Protein AF-A0A3D4A6M0-F1 (afdb_monomer_lite)

Foldseek 3Di:
DPPPPLDPDVVVLVCLLDPVVLVVQLVPCPDPLVVLLPDPDQQLVSQQVLCCVQQVDGDDPVLSLQLNQLLCQCVVHDRDPVNVVVNVVPHDSNDHSSVSSSVSSSCSCNDPSSSSVD

Sequence (118 aa):
ECERSDETTLNQVFILCADDGIVDRLADPNNLLKQLADSDMSNRAIVDEVFLGALSRFPMDSERGVAVAMLNHAQGKEVDSEYQSVTDQYLDDEVDRWVVLQDIVWALINSKEYVFRH

Radius of gyration: 15.94 Å; chains: 1; bounding box: 54×33×36 Å

Structure (mmCIF, N/CA/C/O backbone):
data_AF-A0A3D4A6M0-F1
#
_entry.id   AF-A0A3D4A6M0-F1
#
loop_
_atom_site.group_PDB
_atom_site.id
_atom_site.type_symbol
_atom_site.label_atom_id
_atom_site.label_alt_id
_atom_site.label_comp_id
_atom_site.label_asym_id
_atom_site.label_entity_id
_atom_site.label_seq_id
_atom_site.pdbx_PDB_ins_code
_atom_site.Cartn_x
_atom_site.Cartn_y
_atom_site.Cartn_z
_atom_site.occupancy
_atom_site.B_iso_or_equiv
_atom_site.auth_seq_id
_atom_site.auth_comp_id
_atom_site.auth_asym_id
_atom_site.auth_atom_id
_atom_site.pdbx_PDB_model_num
ATOM 1 N N . GLU A 1 1 ? 36.537 0.253 -22.151 1.00 38.34 1 GLU A N 1
ATOM 2 C CA . GLU A 1 1 ? 35.374 1.152 -22.186 1.00 38.34 1 GLU A CA 1
ATOM 3 C C . GLU A 1 1 ? 34.073 0.377 -22.254 1.00 38.34 1 GLU A C 1
ATOM 5 O O . GLU A 1 1 ? 33.712 -0.146 -23.297 1.00 38.34 1 GLU A O 1
ATOM 10 N N . CYS A 1 2 ? 33.445 0.215 -21.090 1.00 46.41 2 CYS A N 1
ATOM 11 C CA . CYS A 1 2 ? 32.108 -0.340 -20.924 1.00 46.41 2 CYS A CA 1
ATOM 12 C C . CYS A 1 2 ? 31.145 0.847 -20.997 1.00 46.41 2 CYS A C 1
ATOM 14 O O . CYS A 1 2 ? 30.902 1.518 -19.996 1.00 46.41 2 CYS A O 1
ATOM 16 N N . GLU A 1 3 ? 30.701 1.173 -22.204 1.00 48.41 3 GLU A N 1
ATOM 17 C CA . GLU A 1 3 ? 29.666 2.174 -22.421 1.00 48.41 3 GLU A CA 1
ATOM 18 C C . GLU A 1 3 ? 28.339 1.559 -21.970 1.00 48.41 3 GLU A C 1
ATOM 20 O O . GLU A 1 3 ? 27.738 0.740 -22.664 1.00 48.41 3 GLU A O 1
ATOM 25 N N . ARG A 1 4 ? 27.918 1.883 -20.744 1.00 57.22 4 ARG A N 1
ATOM 26 C CA . ARG A 1 4 ? 26.529 1.688 -20.335 1.00 57.22 4 ARG A CA 1
ATOM 27 C C . ARG A 1 4 ? 25.716 2.707 -21.119 1.00 57.22 4 ARG A C 1
ATOM 29 O O . ARG A 1 4 ? 25.788 3.897 -20.840 1.00 57.22 4 ARG A O 1
ATOM 36 N N . SER A 1 5 ? 25.002 2.244 -22.133 1.00 47.59 5 SER A N 1
ATOM 37 C CA . SER A 1 5 ? 24.001 3.055 -22.811 1.00 47.59 5 SER A CA 1
ATOM 38 C C . SER A 1 5 ? 22.872 3.356 -21.817 1.00 47.59 5 SER A C 1
ATOM 40 O O . SER A 1 5 ? 22.087 2.470 -21.491 1.00 47.59 5 SER A O 1
ATOM 42 N N . ASP A 1 6 ? 22.807 4.596 -21.329 1.00 51.59 6 ASP A N 1
ATOM 43 C CA . ASP A 1 6 ? 21.710 5.149 -20.515 1.00 51.59 6 ASP A CA 1
ATOM 44 C C . ASP A 1 6 ? 20.504 5.543 -21.397 1.00 51.59 6 ASP A C 1
ATOM 46 O O . ASP A 1 6 ? 19.911 6.609 -21.241 1.00 51.59 6 ASP A O 1
ATOM 50 N N . GLU A 1 7 ? 20.144 4.707 -22.372 1.00 49.22 7 GLU A N 1
ATOM 51 C CA . GLU A 1 7 ? 18.910 4.884 -23.142 1.00 49.22 7 GLU A CA 1
ATOM 52 C C . GLU A 1 7 ? 17.883 3.849 -22.690 1.00 49.22 7 GLU A C 1
ATOM 54 O O . GLU A 1 7 ? 17.792 2.744 -23.231 1.00 49.22 7 GLU A O 1
ATOM 59 N N . THR A 1 8 ? 17.062 4.230 -21.710 1.00 48.56 8 THR A N 1
ATOM 60 C CA . THR A 1 8 ? 15.758 3.600 -21.491 1.00 48.56 8 THR A CA 1
ATOM 61 C C . THR A 1 8 ? 14.942 3.856 -22.754 1.00 48.56 8 THR A C 1
ATOM 63 O O . THR A 1 8 ? 14.395 4.939 -22.971 1.00 48.56 8 THR A O 1
ATOM 66 N N . THR A 1 9 ? 14.945 2.899 -23.678 1.00 53.00 9 THR A N 1
ATOM 67 C CA . THR A 1 9 ? 14.281 3.072 -24.968 1.00 53.00 9 THR A CA 1
ATOM 68 C C . THR A 1 9 ? 12.782 3.162 -24.699 1.00 53.00 9 THR A C 1
ATOM 70 O O . THR A 1 9 ? 12.221 2.268 -24.073 1.00 53.00 9 THR A O 1
ATOM 73 N N . LEU A 1 10 ? 12.128 4.225 -25.179 1.00 54.12 10 LEU A N 1
ATOM 74 C CA . LEU A 1 10 ? 10.688 4.521 -25.043 1.00 54.12 10 LEU A CA 1
ATOM 75 C C . LEU A 1 10 ? 9.752 3.299 -2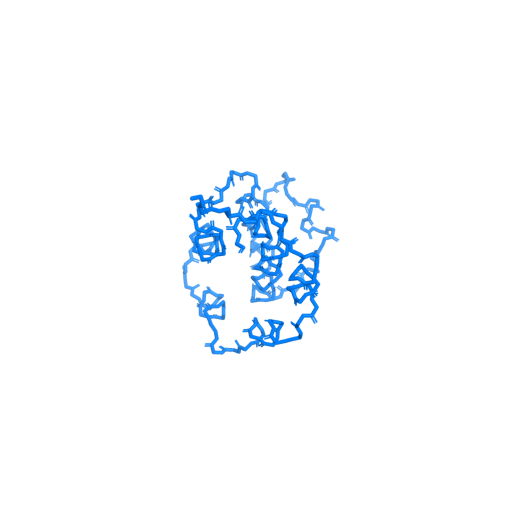5.183 1.00 54.12 10 LEU A C 1
ATOM 77 O O . LEU A 1 10 ? 8.685 3.271 -24.579 1.00 54.12 10 LEU A O 1
ATOM 81 N N . ASN A 1 11 ? 10.160 2.267 -25.924 1.00 47.16 11 ASN A N 1
ATOM 82 C CA . ASN A 1 11 ? 9.444 0.995 -26.037 1.00 47.16 11 ASN A CA 1
ATOM 83 C C . ASN A 1 11 ? 9.278 0.228 -24.711 1.00 47.16 11 ASN A C 1
ATOM 85 O O . ASN A 1 11 ? 8.257 -0.428 -24.535 1.00 47.16 11 ASN A O 1
ATOM 89 N N . GLN A 1 12 ? 10.226 0.302 -23.772 1.00 51.44 12 GLN A N 1
ATOM 90 C CA . GLN A 1 12 ? 10.094 -0.354 -22.462 1.00 51.44 12 GLN A CA 1
ATOM 91 C C . GLN A 1 12 ? 9.056 0.345 -21.574 1.00 51.44 12 GLN A C 1
ATOM 93 O O . GLN A 1 12 ? 8.309 -0.322 -20.864 1.00 51.44 12 GLN A O 1
ATOM 98 N N . VAL A 1 13 ? 8.931 1.670 -21.701 1.00 51.44 13 VAL A N 1
ATOM 99 C CA . VAL A 1 13 ? 7.895 2.465 -21.021 1.00 51.44 13 VAL A CA 1
ATOM 100 C C . VAL A 1 13 ? 6.500 2.097 -21.539 1.00 51.44 13 VAL A C 1
ATOM 102 O O . VAL A 1 13 ? 5.563 1.966 -20.759 1.00 51.44 13 VAL A O 1
ATOM 105 N N . PHE A 1 14 ? 6.364 1.857 -22.848 1.00 49.31 14 PHE A N 1
ATOM 106 C CA . PHE A 1 14 ? 5.083 1.468 -23.447 1.00 49.31 14 PHE A CA 1
ATOM 107 C C . PHE A 1 14 ? 4.623 0.053 -23.077 1.00 49.31 14 PHE A C 1
ATOM 109 O O . PHE A 1 14 ? 3.421 -0.154 -22.957 1.00 49.31 14 PHE A O 1
ATOM 116 N N . ILE A 1 15 ? 5.534 -0.904 -22.863 1.00 52.91 15 ILE A N 1
ATOM 117 C CA . ILE A 1 15 ? 5.160 -2.250 -22.389 1.00 52.91 15 ILE A CA 1
ATOM 118 C C . ILE A 1 15 ? 4.675 -2.181 -20.936 1.00 52.91 15 ILE A C 1
ATOM 120 O O . ILE A 1 15 ? 3.676 -2.801 -20.595 1.00 52.91 15 ILE A O 1
ATOM 124 N N . LEU A 1 16 ? 5.323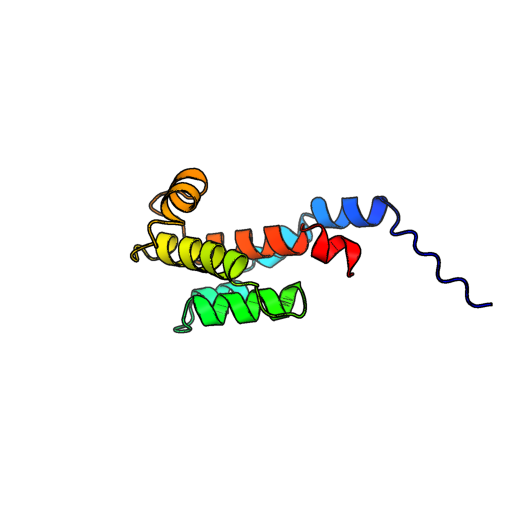 -1.379 -20.088 1.00 51.66 16 LEU A N 1
ATOM 125 C CA . LEU A 1 16 ? 4.953 -1.281 -18.676 1.00 51.66 16 LEU A CA 1
ATOM 126 C C . LEU A 1 16 ? 3.587 -0.605 -18.451 1.00 51.66 16 LEU A C 1
ATOM 128 O O . LEU A 1 16 ? 2.853 -0.994 -17.548 1.00 51.66 16 LEU A O 1
ATOM 132 N N . CYS A 1 17 ? 3.233 0.376 -19.289 1.00 51.75 17 CYS A N 1
ATOM 133 C CA . CYS A 1 17 ? 1.962 1.097 -19.186 1.00 51.75 17 CYS A CA 1
ATOM 134 C C . CYS A 1 17 ? 0.773 0.403 -19.874 1.00 51.75 17 CYS A C 1
ATOM 136 O O . CYS A 1 17 ? -0.352 0.877 -19.719 1.00 51.75 17 CYS A O 1
ATOM 138 N N . ALA A 1 18 ? 0.996 -0.662 -20.654 1.00 52.75 18 ALA A N 1
ATOM 139 C CA . ALA A 1 18 ? -0.042 -1.254 -21.507 1.00 52.75 18 ALA A CA 1
ATOM 140 C C . ALA A 1 18 ? -0.085 -2.794 -21.528 1.00 52.75 18 ALA A C 1
ATOM 142 O O . ALA A 1 18 ? -0.870 -3.350 -22.292 1.00 52.75 18 ALA A O 1
ATOM 143 N N . ASP A 1 19 ? 0.743 -3.496 -20.747 1.00 61.34 19 ASP A N 1
ATOM 144 C CA . ASP A 1 19 ? 0.684 -4.961 -20.688 1.00 61.34 19 ASP A CA 1
ATOM 145 C C . ASP A 1 19 ? -0.471 -5.425 -19.788 1.00 61.34 19 ASP A C 1
ATOM 147 O O . ASP A 1 19 ? -0.402 -5.337 -18.558 1.00 61.34 19 ASP A O 1
ATOM 151 N N . ASP A 1 20 ? -1.523 -5.961 -20.413 1.00 62.41 20 ASP A N 1
ATOM 152 C CA . ASP A 1 20 ? -2.702 -6.534 -19.745 1.00 62.41 20 ASP A CA 1
ATOM 153 C C . ASP A 1 20 ? -2.310 -7.590 -18.689 1.00 62.41 20 ASP A C 1
ATOM 155 O O . ASP A 1 20 ? -2.967 -7.738 -17.657 1.00 62.41 20 ASP A O 1
ATOM 159 N N . GLY A 1 21 ? -1.167 -8.261 -18.881 1.00 76.06 21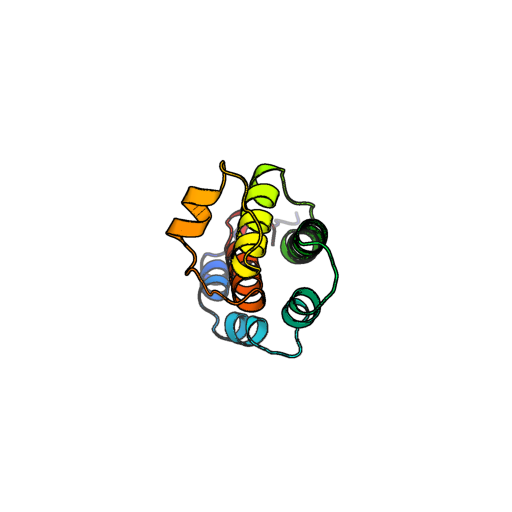 GLY A N 1
ATOM 160 C CA . GLY A 1 21 ? -0.649 -9.271 -17.963 1.00 76.06 21 GLY A CA 1
ATOM 161 C C . GLY A 1 21 ? -0.309 -8.752 -16.561 1.00 76.06 21 GLY A C 1
ATOM 162 O O . GLY A 1 21 ? -0.339 -9.530 -15.605 1.00 76.06 21 GLY A O 1
ATOM 163 N N . ILE A 1 22 ? 0.004 -7.462 -16.395 1.00 79.56 22 ILE A N 1
ATOM 164 C CA . ILE A 1 22 ? 0.231 -6.872 -15.066 1.00 79.56 22 ILE A CA 1
ATOM 165 C C . ILE A 1 22 ? -1.100 -6.680 -14.342 1.00 79.56 22 ILE A C 1
ATOM 167 O O . ILE A 1 22 ? -1.207 -7.035 -13.169 1.00 79.56 22 ILE A O 1
ATOM 171 N N . VAL A 1 23 ? -2.114 -6.163 -15.037 1.00 80.56 23 VAL A N 1
ATOM 172 C CA . VAL A 1 23 ? -3.453 -5.958 -14.470 1.00 80.56 23 VAL A CA 1
ATOM 173 C C . VAL A 1 23 ? -4.047 -7.297 -14.035 1.00 80.56 23 VAL A C 1
ATOM 175 O O . VAL A 1 23 ? -4.488 -7.423 -12.895 1.00 80.56 23 VAL A O 1
ATOM 178 N N . ASP A 1 24 ? -3.936 -8.329 -14.875 1.00 84.81 24 ASP A N 1
ATOM 179 C CA . ASP A 1 24 ? -4.395 -9.682 -14.545 1.00 84.81 24 ASP A CA 1
ATOM 180 C C . ASP A 1 24 ? -3.706 -10.244 -13.291 1.00 84.81 24 ASP A C 1
ATOM 182 O O . ASP A 1 24 ? -4.343 -10.865 -12.441 1.00 84.81 24 ASP A O 1
ATOM 186 N N . ARG A 1 25 ? -2.401 -9.993 -13.123 1.00 85.06 25 ARG A N 1
ATOM 187 C CA . ARG A 1 25 ? -1.648 -10.424 -11.932 1.00 85.06 25 ARG A CA 1
ATOM 188 C C . ARG A 1 25 ? -2.048 -9.666 -10.672 1.00 85.06 25 ARG A C 1
ATOM 190 O O . ARG A 1 25 ? -2.021 -10.251 -9.589 1.00 85.06 25 ARG A O 1
ATOM 197 N N . LEU A 1 26 ? -2.390 -8.383 -10.786 1.00 86.19 26 LEU A N 1
ATOM 198 C CA . LEU A 1 26 ? -2.886 -7.575 -9.667 1.00 86.19 26 LEU A CA 1
ATOM 199 C C . LEU A 1 26 ? -4.306 -7.998 -9.255 1.00 86.19 26 LEU A C 1
ATOM 201 O O . LEU A 1 26 ? -4.617 -7.992 -8.062 1.00 86.19 26 LEU A O 1
ATOM 205 N N . ALA A 1 27 ? -5.112 -8.453 -10.214 1.00 86.88 27 ALA A N 1
ATOM 206 C CA . ALA A 1 27 ? -6.455 -8.978 -9.988 1.00 86.88 27 ALA A CA 1
ATOM 207 C C . ALA A 1 27 ? -6.494 -10.476 -9.610 1.00 86.88 27 ALA A C 1
ATOM 209 O O . ALA A 1 27 ? -7.557 -10.984 -9.253 1.00 86.88 27 ALA A O 1
ATOM 210 N N . ASP A 1 28 ? -5.372 -11.206 -9.653 1.00 90.38 28 ASP A N 1
ATOM 211 C CA . ASP A 1 28 ? -5.334 -12.615 -9.238 1.00 90.38 28 ASP A CA 1
ATOM 212 C C . ASP A 1 28 ? -5.590 -12.740 -7.719 1.00 90.38 28 ASP A C 1
ATOM 214 O O . ASP A 1 28 ? -4.823 -12.200 -6.916 1.00 90.38 28 ASP A O 1
ATOM 218 N N . PRO A 1 29 ? -6.626 -13.477 -7.275 1.00 87.19 29 PRO A N 1
ATOM 219 C CA . PRO A 1 29 ? -6.930 -13.632 -5.853 1.00 87.19 29 PRO A CA 1
ATOM 220 C C . PRO A 1 29 ? -5.849 -14.396 -5.065 1.00 87.19 29 PRO A C 1
ATOM 222 O O . PRO A 1 29 ? -5.860 -14.369 -3.837 1.00 87.19 29 PRO A O 1
ATOM 225 N N . ASN A 1 30 ? -4.910 -15.075 -5.730 1.00 90.56 30 ASN A N 1
ATOM 226 C CA . ASN A 1 30 ? -3.794 -15.783 -5.097 1.00 90.56 30 ASN A CA 1
ATOM 227 C C . ASN A 1 30 ? -2.514 -14.937 -5.006 1.00 90.56 30 ASN A C 1
ATOM 229 O O . ASN A 1 30 ? -1.423 -15.486 -4.829 1.00 90.56 30 ASN A O 1
ATOM 233 N N . ASN A 1 31 ? -2.615 -13.614 -5.131 1.00 89.75 31 ASN A N 1
ATOM 234 C CA . ASN A 1 31 ? -1.463 -12.724 -5.061 1.00 89.75 31 ASN A CA 1
ATOM 235 C C . ASN A 1 31 ? -1.198 -12.168 -3.649 1.00 89.75 31 ASN A C 1
ATOM 237 O O . ASN A 1 31 ? -1.994 -12.299 -2.716 1.00 89.75 31 ASN A O 1
ATOM 241 N N . LEU A 1 32 ? -0.039 -11.519 -3.501 1.00 88.19 32 LEU A N 1
ATOM 242 C CA . LEU A 1 32 ? 0.369 -10.871 -2.254 1.00 88.19 32 LEU A CA 1
ATOM 243 C C . LEU A 1 32 ? -0.609 -9.763 -1.835 1.00 88.19 32 LEU A C 1
ATOM 245 O O . LEU A 1 32 ? -0.866 -9.598 -0.648 1.00 88.19 32 LEU A O 1
ATOM 249 N N . LEU A 1 33 ? -1.176 -9.016 -2.786 1.00 91.31 33 LEU A N 1
ATOM 250 C CA . LEU A 1 33 ? -2.069 -7.896 -2.475 1.00 91.31 33 LEU A CA 1
ATOM 251 C C . LEU A 1 33 ? -3.361 -8.365 -1.824 1.00 91.31 33 LEU A C 1
ATOM 253 O O . LEU A 1 33 ? -3.815 -7.736 -0.874 1.00 91.31 33 LEU A O 1
ATOM 257 N N . LYS A 1 34 ? -3.917 -9.489 -2.281 1.00 92.94 34 LYS A N 1
ATOM 258 C CA . LYS A 1 34 ? -5.091 -10.098 -1.666 1.00 92.94 34 LYS A CA 1
ATOM 259 C C . LYS A 1 34 ? -4.776 -10.589 -0.254 1.00 92.94 34 LYS A C 1
ATOM 261 O O . LYS A 1 34 ? -5.532 -10.307 0.670 1.00 92.94 34 LYS A O 1
ATOM 266 N N . GLN A 1 35 ? -3.615 -11.215 -0.058 1.00 92.19 35 GLN A N 1
ATOM 267 C CA . GLN A 1 35 ? -3.153 -11.619 1.276 1.00 92.19 35 GLN A CA 1
ATOM 268 C C . GLN A 1 35 ? -2.988 -10.420 2.221 1.00 92.19 35 GLN A C 1
ATOM 270 O O . GLN A 1 35 ? -3.406 -10.488 3.372 1.00 92.19 35 GLN A O 1
ATOM 275 N N . LEU A 1 36 ? -2.420 -9.308 1.742 1.00 92.31 36 LEU A N 1
ATOM 276 C CA . LEU A 1 36 ? -2.277 -8.076 2.522 1.00 92.31 36 LEU A CA 1
ATOM 277 C C . LEU A 1 36 ? -3.636 -7.420 2.810 1.00 92.31 36 LEU A C 1
ATOM 279 O O . LEU A 1 36 ? -3.859 -6.970 3.936 1.00 92.31 36 LEU A O 1
ATOM 283 N N . ALA A 1 37 ? -4.549 -7.406 1.834 1.00 92.12 37 ALA A N 1
ATOM 284 C CA . ALA A 1 37 ? -5.903 -6.871 1.980 1.00 92.12 37 ALA A CA 1
ATOM 285 C C . ALA A 1 37 ? -6.703 -7.614 3.058 1.00 92.12 37 ALA A C 1
ATOM 287 O O . ALA A 1 37 ? -7.407 -6.977 3.844 1.00 92.12 37 ALA A O 1
ATOM 288 N N . ASP A 1 38 ? -6.551 -8.938 3.117 1.00 93.38 38 ASP A N 1
ATOM 289 C CA . ASP A 1 38 ? -7.250 -9.811 4.064 1.00 93.38 38 ASP A CA 1
ATOM 290 C C . ASP A 1 38 ? -6.517 -9.938 5.414 1.00 93.38 38 ASP A C 1
ATOM 292 O O . ASP A 1 38 ? -7.042 -10.530 6.355 1.00 93.38 38 ASP A O 1
ATOM 296 N N . SER A 1 39 ? -5.306 -9.385 5.533 1.00 93.56 39 SER A N 1
ATOM 297 C CA . SER A 1 39 ? -4.520 -9.442 6.766 1.00 93.56 39 SER A CA 1
ATOM 298 C C . SER A 1 39 ? -4.989 -8.440 7.829 1.00 93.56 39 SER A C 1
ATOM 300 O O . SER A 1 39 ? -5.494 -7.350 7.531 1.00 93.56 39 SER A O 1
ATOM 302 N N . ASP A 1 40 ? -4.682 -8.766 9.088 1.00 92.31 40 ASP A N 1
ATOM 303 C CA . ASP A 1 40 ? -4.857 -7.885 10.253 1.00 92.31 40 ASP A CA 1
ATOM 304 C C . ASP A 1 40 ? -3.766 -6.802 10.368 1.00 92.31 40 ASP A C 1
ATOM 306 O O . ASP A 1 40 ? -3.687 -6.077 11.365 1.00 92.31 40 ASP A O 1
ATOM 310 N N . MET A 1 41 ? -2.885 -6.679 9.369 1.00 92.69 41 MET A N 1
ATOM 311 C CA . MET A 1 41 ? -1.839 -5.664 9.380 1.00 92.69 41 MET A CA 1
ATOM 312 C C . MET A 1 41 ? -2.445 -4.258 9.325 1.00 92.69 41 MET A C 1
ATOM 314 O O . MET A 1 41 ? -3.435 -3.984 8.637 1.00 92.69 41 MET A O 1
ATOM 318 N N . SER A 1 42 ? -1.810 -3.329 10.044 1.00 95.31 42 SER A N 1
ATOM 319 C CA . SER A 1 42 ? -2.194 -1.918 9.985 1.00 95.31 42 SER A CA 1
ATOM 320 C C . SER A 1 42 ? -2.008 -1.360 8.571 1.00 95.31 42 SER A C 1
ATOM 322 O O . SER A 1 42 ? -1.052 -1.722 7.884 1.00 95.31 42 SER A O 1
ATOM 324 N N . ASN A 1 43 ? -2.859 -0.411 8.165 1.00 95.19 43 ASN A N 1
ATOM 325 C CA . ASN A 1 43 ? -2.745 0.236 6.851 1.00 95.19 43 ASN A CA 1
ATOM 326 C C . ASN A 1 43 ? -1.363 0.873 6.642 1.00 95.19 43 ASN A C 1
ATOM 328 O O . ASN A 1 43 ? -0.807 0.768 5.558 1.00 95.19 43 ASN A O 1
ATOM 332 N N . ARG A 1 44 ? -0.752 1.442 7.692 1.00 95.25 44 ARG A N 1
ATOM 333 C CA . ARG A 1 44 ? 0.623 1.966 7.624 1.00 95.25 44 ARG A CA 1
ATOM 334 C C . ARG A 1 44 ? 1.645 0.888 7.262 1.00 95.25 44 ARG A C 1
ATOM 336 O O . ARG A 1 44 ? 2.459 1.126 6.379 1.00 95.25 44 ARG A O 1
ATOM 343 N N . ALA A 1 45 ? 1.579 -0.270 7.918 1.00 96.38 45 ALA A N 1
ATOM 344 C CA . ALA A 1 45 ? 2.496 -1.379 7.660 1.00 96.38 45 ALA A CA 1
ATOM 345 C C . ALA A 1 45 ? 2.293 -1.970 6.259 1.00 96.38 45 ALA A C 1
ATOM 347 O O . ALA A 1 45 ? 3.263 -2.258 5.573 1.00 96.38 45 ALA A O 1
ATOM 348 N N . ILE A 1 46 ? 1.044 -2.098 5.805 1.00 96.25 46 ILE A N 1
ATOM 349 C CA . ILE A 1 46 ? 0.753 -2.573 4.444 1.00 96.25 46 ILE A CA 1
ATOM 350 C C . ILE A 1 46 ? 1.327 -1.616 3.399 1.00 96.25 46 ILE A C 1
ATOM 352 O O . ILE A 1 46 ? 1.942 -2.065 2.437 1.00 96.25 46 ILE A O 1
ATOM 356 N N . VAL A 1 47 ? 1.167 -0.304 3.595 1.00 96.56 47 VAL A N 1
ATOM 357 C CA . VAL A 1 47 ? 1.753 0.698 2.697 1.00 96.56 47 VAL A CA 1
ATOM 358 C C . VAL A 1 47 ? 3.280 0.583 2.681 1.00 96.56 47 VAL A C 1
ATOM 360 O O . VAL A 1 47 ? 3.868 0.641 1.608 1.00 96.56 47 VAL A O 1
ATOM 363 N N . ASP A 1 48 ? 3.929 0.353 3.824 1.00 96.12 48 ASP A N 1
ATOM 364 C CA . ASP A 1 48 ? 5.379 0.120 3.856 1.00 96.12 48 ASP A CA 1
ATOM 365 C C . ASP A 1 48 ? 5.795 -1.094 3.020 1.00 96.12 48 ASP A C 1
ATOM 367 O O . ASP A 1 48 ? 6.692 -0.972 2.188 1.00 96.12 48 ASP A O 1
ATOM 371 N N . GLU A 1 49 ? 5.122 -2.235 3.184 1.00 95.25 49 GLU A N 1
ATOM 372 C CA . GLU A 1 49 ? 5.409 -3.451 2.411 1.00 95.25 49 GLU A CA 1
ATOM 373 C C . GLU A 1 49 ? 5.222 -3.235 0.905 1.00 95.25 49 GLU A C 1
ATOM 375 O O . GLU A 1 49 ? 6.058 -3.647 0.101 1.00 95.25 49 GLU A O 1
ATOM 380 N N . VAL A 1 50 ? 4.158 -2.533 0.508 1.00 94.25 50 VAL A N 1
ATOM 381 C CA . VAL A 1 50 ? 3.885 -2.212 -0.899 1.00 94.25 50 VAL A CA 1
ATOM 382 C C . VAL A 1 50 ? 4.985 -1.326 -1.493 1.00 94.25 50 VAL A C 1
ATOM 384 O O . VAL A 1 50 ? 5.481 -1.604 -2.586 1.00 94.25 50 VAL A O 1
ATOM 387 N N . PHE A 1 51 ? 5.415 -0.287 -0.774 1.00 95.25 51 PHE A N 1
ATOM 388 C CA . PHE A 1 51 ? 6.484 0.605 -1.231 1.00 95.25 51 PHE A CA 1
ATOM 389 C C . PHE A 1 51 ? 7.850 -0.084 -1.270 1.00 95.25 51 PHE A C 1
ATOM 391 O O . PHE A 1 51 ? 8.610 0.117 -2.219 1.00 95.25 51 PHE A O 1
ATOM 398 N N . LEU A 1 52 ? 8.153 -0.937 -0.290 1.00 93.94 52 LEU A N 1
ATOM 399 C CA . LEU A 1 52 ? 9.366 -1.750 -0.300 1.00 93.94 52 LEU A CA 1
ATOM 400 C C . LEU A 1 52 ? 9.360 -2.737 -1.472 1.00 93.94 52 LEU A C 1
ATOM 402 O O . LEU A 1 52 ? 10.379 -2.881 -2.142 1.00 93.94 52 LEU A O 1
ATOM 406 N N . GLY A 1 53 ? 8.218 -3.362 -1.764 1.00 90.81 53 GLY A N 1
ATOM 407 C CA . GLY A 1 53 ? 8.075 -4.292 -2.883 1.00 90.81 53 GLY A CA 1
ATOM 408 C C . GLY A 1 53 ? 8.178 -3.624 -4.257 1.00 90.81 53 GLY A C 1
ATOM 409 O O . GLY A 1 53 ? 8.779 -4.194 -5.163 1.00 90.81 53 GLY A O 1
ATOM 410 N N . ALA A 1 54 ? 7.623 -2.418 -4.417 1.00 89.94 54 ALA A N 1
ATOM 411 C CA . ALA A 1 54 ? 7.602 -1.716 -5.702 1.00 89.94 54 ALA A CA 1
ATOM 412 C C . ALA A 1 54 ? 8.843 -0.838 -5.933 1.00 89.94 54 ALA A C 1
ATOM 414 O O . ALA A 1 54 ? 9.445 -0.878 -6.999 1.00 89.94 54 ALA A O 1
ATOM 415 N N . LEU A 1 55 ? 9.236 -0.028 -4.949 1.00 90.88 55 LEU A N 1
ATOM 416 C CA . LEU A 1 55 ? 10.279 0.996 -5.095 1.00 90.88 55 LEU A CA 1
ATOM 417 C C . LEU A 1 55 ? 11.556 0.689 -4.302 1.00 90.88 55 LEU A C 1
ATOM 419 O O . LEU A 1 55 ? 12.502 1.475 -4.358 1.00 90.88 55 LEU A O 1
ATOM 423 N N . SER A 1 56 ? 11.608 -0.424 -3.558 1.00 92.88 56 SER A N 1
ATOM 424 C CA . SER A 1 56 ? 12.747 -0.785 -2.695 1.00 92.88 56 SER A CA 1
ATOM 425 C C . SER A 1 56 ? 13.133 0.310 -1.687 1.00 92.88 56 SER A C 1
ATOM 427 O O . SER A 1 56 ? 14.299 0.453 -1.312 1.00 92.88 56 SER A O 1
ATOM 429 N N . ARG A 1 57 ? 12.153 1.100 -1.231 1.00 93.94 57 ARG A N 1
ATOM 430 C CA . ARG A 1 57 ? 12.312 2.131 -0.196 1.00 93.94 57 ARG A CA 1
ATOM 431 C C . ARG A 1 57 ? 11.035 2.281 0.620 1.00 93.94 57 ARG A C 1
ATOM 433 O O . ARG A 1 57 ? 9.963 1.904 0.168 1.00 93.94 57 ARG A O 1
ATOM 440 N N . PHE A 1 58 ? 11.143 2.908 1.785 1.00 95.56 58 PHE A N 1
ATOM 441 C CA . PHE A 1 58 ? 9.968 3.346 2.534 1.00 95.56 58 PHE A CA 1
ATOM 442 C C . PHE A 1 58 ? 9.274 4.537 1.842 1.00 95.56 58 PHE A C 1
ATOM 444 O O . PHE A 1 58 ? 9.943 5.326 1.155 1.00 95.56 58 PHE A O 1
ATOM 451 N N . PRO A 1 59 ? 7.951 4.696 2.027 1.00 96.06 59 PRO A N 1
ATOM 452 C CA . PRO A 1 59 ? 7.219 5.865 1.559 1.00 96.06 59 PRO A CA 1
ATOM 453 C C . PRO A 1 59 ? 7.647 7.114 2.334 1.00 96.06 59 PRO A C 1
ATOM 455 O O . PRO A 1 59 ? 7.962 7.056 3.528 1.00 96.06 59 PRO A O 1
ATOM 458 N N . MET A 1 60 ? 7.606 8.256 1.656 1.00 95.50 60 MET A N 1
ATOM 459 C CA . MET A 1 60 ? 7.682 9.572 2.286 1.00 95.50 60 MET A CA 1
ATOM 460 C C . MET A 1 60 ? 6.385 9.870 3.052 1.00 95.50 60 MET A C 1
ATOM 462 O O . MET A 1 60 ? 5.355 9.241 2.812 1.00 95.50 60 MET A O 1
ATOM 466 N N . ASP A 1 61 ? 6.408 10.851 3.955 1.00 94.69 61 ASP A N 1
ATOM 467 C CA . ASP A 1 61 ? 5.251 11.156 4.812 1.00 94.69 61 ASP A CA 1
ATOM 468 C C . ASP A 1 61 ? 3.989 11.522 4.016 1.00 94.69 61 ASP A C 1
ATOM 470 O O . ASP A 1 61 ? 2.902 11.054 4.350 1.00 94.69 61 ASP A O 1
ATOM 474 N N . SER A 1 62 ? 4.133 12.284 2.927 1.00 92.94 62 SER A N 1
ATOM 475 C CA . SER A 1 62 ? 3.020 12.647 2.041 1.00 92.94 62 SER A CA 1
ATOM 476 C C . SER A 1 62 ? 2.462 11.444 1.277 1.00 92.94 62 SER A C 1
ATOM 478 O O . SER A 1 62 ? 1.250 11.260 1.211 1.00 92.94 62 SER A O 1
ATOM 480 N N . GLU A 1 63 ? 3.337 10.592 0.738 1.00 94.56 63 GLU A N 1
ATOM 481 C CA . GLU A 1 63 ? 2.952 9.359 0.037 1.00 94.56 63 GLU A CA 1
ATOM 482 C C . GLU A 1 63 ? 2.203 8.409 0.975 1.00 94.56 63 GLU A C 1
ATOM 484 O O . GLU A 1 63 ? 1.156 7.861 0.631 1.00 94.56 63 GLU A O 1
ATOM 489 N N . ARG A 1 64 ? 2.724 8.260 2.196 1.00 95.94 64 ARG A N 1
ATOM 490 C CA . ARG A 1 64 ? 2.111 7.452 3.243 1.00 95.94 64 ARG A CA 1
ATOM 491 C C . ARG A 1 64 ? 0.750 8.003 3.643 1.00 95.94 64 ARG A C 1
ATOM 493 O O . ARG A 1 64 ? -0.179 7.216 3.790 1.00 95.94 64 ARG A O 1
ATOM 500 N N . GLY A 1 65 ? 0.641 9.316 3.844 1.00 94.81 65 GLY A N 1
ATOM 501 C CA . GLY A 1 65 ? -0.602 9.977 4.235 1.00 94.81 65 GLY A CA 1
ATOM 502 C C . GLY A 1 65 ? -1.729 9.675 3.252 1.00 94.81 65 GLY A C 1
ATOM 503 O O . GLY A 1 65 ? -2.760 9.140 3.653 1.00 94.81 65 GLY A O 1
ATOM 504 N N . VAL A 1 66 ? -1.475 9.891 1.958 1.00 94.56 66 VAL A N 1
ATOM 505 C CA . VAL A 1 66 ? -2.447 9.610 0.890 1.00 94.56 66 VAL A CA 1
ATOM 506 C C . VAL A 1 66 ? -2.803 8.121 0.829 1.00 94.56 66 VAL A C 1
ATOM 508 O O . VAL A 1 66 ? -3.981 7.773 0.858 1.00 94.56 66 VAL A O 1
ATOM 511 N N . ALA A 1 67 ? -1.812 7.226 0.791 1.00 94.88 67 ALA A N 1
ATOM 512 C CA . ALA A 1 67 ? -2.068 5.790 0.652 1.00 94.88 67 ALA A CA 1
ATOM 513 C C . ALA A 1 67 ? -2.827 5.205 1.859 1.00 94.88 67 ALA A C 1
ATOM 515 O O . ALA A 1 67 ? -3.727 4.381 1.700 1.00 94.88 67 ALA A O 1
ATOM 516 N N . VAL A 1 68 ? -2.506 5.650 3.079 1.00 96.12 68 VAL A N 1
ATOM 517 C CA . VAL A 1 68 ? -3.224 5.232 4.293 1.00 96.12 68 VAL A CA 1
ATOM 518 C C . VAL A 1 68 ? -4.638 5.802 4.321 1.00 96.12 68 VAL A C 1
ATOM 520 O O . VAL A 1 68 ? -5.555 5.078 4.702 1.00 96.12 68 VAL A O 1
ATOM 523 N N . ALA A 1 69 ? -4.829 7.057 3.905 1.00 95.50 69 ALA A N 1
ATOM 524 C CA . ALA A 1 69 ? -6.147 7.678 3.801 1.00 95.50 69 ALA A CA 1
ATOM 525 C C . ALA A 1 69 ? -7.062 6.897 2.848 1.00 95.50 69 ALA A C 1
ATOM 527 O O . ALA A 1 69 ? -8.174 6.543 3.228 1.00 95.50 69 ALA A O 1
ATOM 528 N N . MET A 1 70 ? -6.562 6.532 1.664 1.00 94.56 70 MET A N 1
ATOM 529 C CA . MET A 1 70 ? -7.299 5.713 0.696 1.00 94.56 70 MET A CA 1
ATOM 530 C C . MET A 1 70 ? -7.711 4.350 1.277 1.00 94.56 70 MET A C 1
ATOM 532 O O . MET A 1 70 ? -8.856 3.927 1.127 1.00 94.56 70 MET A O 1
ATOM 536 N N . LEU A 1 71 ? -6.813 3.672 2.002 1.00 94.69 71 LEU A N 1
ATOM 537 C CA . LEU A 1 71 ? -7.134 2.393 2.651 1.00 94.69 71 LEU A CA 1
ATOM 538 C C . LEU A 1 71 ? -8.082 2.539 3.847 1.00 94.69 71 LEU A C 1
ATOM 540 O O . LEU A 1 71 ? -8.845 1.619 4.133 1.00 94.69 71 LEU A O 1
ATOM 544 N N . ASN A 1 72 ? -8.025 3.656 4.574 1.00 94.88 72 ASN A N 1
ATOM 545 C CA . ASN A 1 72 ? -8.971 3.948 5.648 1.00 94.88 72 ASN A CA 1
ATOM 546 C C . ASN A 1 72 ? -10.375 4.189 5.084 1.00 94.88 72 ASN A C 1
ATOM 548 O O . ASN A 1 72 ? -11.323 3.611 5.614 1.00 94.88 72 ASN A O 1
ATOM 552 N N . HIS A 1 73 ? -10.486 4.954 3.992 1.00 93.12 73 HIS A N 1
ATOM 553 C CA . HIS A 1 73 ? -11.744 5.212 3.281 1.00 93.12 73 HIS A CA 1
ATOM 554 C C . HIS A 1 73 ? -12.432 3.908 2.869 1.00 93.12 73 HIS A C 1
ATOM 556 O O . HIS A 1 73 ? -13.563 3.659 3.270 1.00 93.12 73 HIS A O 1
ATOM 562 N N . ALA A 1 74 ? -11.701 3.005 2.207 1.00 92.56 74 ALA A N 1
ATOM 563 C CA . ALA A 1 74 ? -12.202 1.684 1.805 1.00 92.56 74 ALA A CA 1
ATOM 564 C C . ALA A 1 74 ? -12.658 0.791 2.979 1.00 92.56 74 ALA A C 1
ATOM 566 O O . ALA A 1 74 ? -13.388 -0.180 2.804 1.00 92.56 74 ALA A O 1
ATOM 567 N N . GLN A 1 75 ? -12.199 1.081 4.199 1.00 91.00 75 GLN A N 1
ATOM 568 C CA . GLN A 1 75 ? -12.603 0.375 5.416 1.00 91.00 75 GLN A CA 1
ATOM 569 C C . GLN A 1 75 ? -13.699 1.110 6.203 1.00 91.00 75 GLN A C 1
ATOM 571 O O . GLN A 1 75 ? -14.036 0.673 7.305 1.00 91.00 75 GLN A O 1
ATOM 576 N N . GLY A 1 76 ? -14.208 2.238 5.696 1.00 89.31 76 GLY A N 1
ATOM 577 C CA . GLY A 1 76 ? -15.142 3.110 6.410 1.00 89.31 76 GLY A CA 1
ATOM 578 C C . GLY A 1 76 ? -14.555 3.709 7.693 1.00 89.31 76 GLY A C 1
ATOM 579 O O . GLY A 1 76 ? -15.290 4.016 8.633 1.00 89.31 76 GLY A O 1
ATOM 580 N N . LYS A 1 77 ? -13.224 3.812 7.782 1.00 90.75 77 LYS A N 1
ATOM 581 C CA . LYS A 1 77 ? -12.522 4.433 8.911 1.00 90.75 77 LYS A CA 1
ATOM 582 C C . LYS A 1 77 ? -12.387 5.930 8.680 1.00 90.75 77 LYS A C 1
ATOM 584 O O . LYS A 1 77 ? -12.372 6.395 7.547 1.00 90.75 77 LYS A O 1
ATOM 589 N N . GLU A 1 78 ? -12.223 6.667 9.773 1.00 89.56 78 GLU A N 1
ATOM 590 C CA . GLU A 1 78 ? -11.952 8.100 9.720 1.00 89.56 78 GLU A CA 1
ATOM 591 C C . GLU A 1 78 ? -10.689 8.385 8.890 1.00 89.56 78 GLU A C 1
ATOM 593 O O . GLU A 1 78 ? -9.640 7.748 9.062 1.00 89.56 78 GLU A O 1
ATOM 598 N N . VAL A 1 79 ? -10.823 9.329 7.964 1.00 91.69 79 VAL A N 1
ATOM 599 C CA . VAL A 1 79 ? -9.746 9.832 7.117 1.00 91.69 79 VAL A CA 1
ATOM 600 C C . VAL A 1 79 ? -9.337 11.204 7.642 1.00 91.69 79 VAL A C 1
ATOM 602 O O . VAL A 1 79 ? -10.176 12.020 8.019 1.00 91.69 79 VAL A O 1
ATOM 605 N N . ASP A 1 80 ? -8.031 11.463 7.685 1.00 90.81 80 ASP A N 1
ATOM 606 C CA . ASP A 1 80 ? -7.523 12.764 8.108 1.00 90.81 80 ASP A CA 1
ATOM 607 C C . ASP A 1 80 ? -8.039 13.861 7.163 1.00 90.81 80 ASP A C 1
ATOM 609 O O . ASP A 1 80 ? -7.949 13.740 5.940 1.00 90.81 80 ASP A O 1
ATOM 613 N N . SER A 1 81 ? -8.524 14.971 7.730 1.00 90.12 81 SER A N 1
ATOM 614 C CA . SER A 1 81 ? -9.120 16.086 6.967 1.00 90.12 81 SER A CA 1
ATOM 615 C C . SER A 1 81 ? -8.234 16.645 5.843 1.00 90.12 81 SER A C 1
ATOM 617 O O . SER A 1 81 ? -8.749 17.178 4.863 1.00 90.12 81 SER A O 1
ATOM 619 N N . GLU A 1 82 ? -6.912 16.496 5.967 1.00 92.56 82 GLU A N 1
ATOM 620 C CA . GLU A 1 82 ? -5.932 16.863 4.941 1.00 92.56 82 GLU A CA 1
ATOM 621 C C . GLU A 1 82 ? -6.120 16.058 3.643 1.00 92.56 82 GLU A C 1
ATOM 623 O O . GLU A 1 82 ? -5.988 16.612 2.552 1.00 92.56 82 GLU A O 1
ATOM 628 N N . TYR A 1 83 ? -6.481 14.776 3.749 1.00 91.38 83 TYR A N 1
ATOM 629 C CA . TYR A 1 83 ? -6.595 13.846 2.621 1.00 91.38 83 TYR A CA 1
ATOM 630 C C . TYR A 1 83 ? -8.042 13.539 2.215 1.00 91.38 83 TYR A C 1
ATOM 632 O O . TYR A 1 83 ? -8.244 12.947 1.157 1.00 91.38 83 TYR A O 1
ATOM 640 N N . GLN A 1 84 ? -9.039 13.991 2.986 1.00 88.75 84 GLN A N 1
ATOM 641 C CA . GLN A 1 84 ? -10.464 13.741 2.721 1.00 88.75 84 GLN A CA 1
ATOM 642 C C . GLN A 1 84 ? -10.888 14.170 1.306 1.00 88.75 84 GLN A C 1
ATOM 644 O O . GLN A 1 84 ? -11.541 13.431 0.583 1.00 88.75 84 GLN A O 1
ATOM 649 N N . SER A 1 85 ? -10.463 15.358 0.866 1.00 89.00 85 SER A N 1
ATOM 650 C CA . SER A 1 85 ? -10.812 15.839 -0.481 1.00 89.00 85 SER A CA 1
ATOM 651 C C . SER A 1 85 ? -10.239 14.971 -1.604 1.00 89.00 85 SER A C 1
ATOM 653 O O . SER A 1 85 ? -10.833 14.888 -2.674 1.00 89.00 85 SER A O 1
ATOM 655 N N . VAL A 1 86 ? -9.096 14.320 -1.366 1.00 87.69 86 VAL A N 1
ATOM 656 C CA . VAL A 1 86 ? -8.462 13.420 -2.332 1.00 87.69 86 VAL A CA 1
ATOM 657 C C . VAL A 1 86 ? -9.198 12.086 -2.351 1.00 87.69 86 VAL A C 1
ATOM 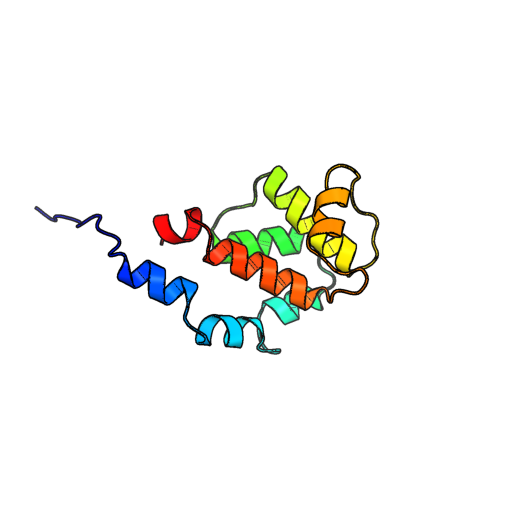659 O O . VAL A 1 86 ? -9.473 11.573 -3.431 1.00 87.69 86 VAL A O 1
ATOM 662 N N . THR A 1 87 ? -9.550 11.530 -1.190 1.00 88.25 87 THR A N 1
ATOM 663 C CA . THR A 1 87 ? -10.313 10.276 -1.140 1.00 88.25 87 THR A CA 1
ATOM 664 C C . THR A 1 87 ? -11.670 10.435 -1.812 1.00 88.25 87 THR A C 1
ATOM 666 O O . THR A 1 87 ? -11.974 9.658 -2.707 1.00 88.25 87 THR A O 1
ATOM 669 N N . ASP A 1 88 ? -12.409 11.503 -1.506 1.00 87.56 88 ASP A N 1
ATOM 670 C CA . ASP A 1 88 ? -13.749 11.737 -2.063 1.00 87.56 88 ASP A CA 1
ATOM 671 C C . ASP A 1 88 ? -13.723 12.029 -3.576 1.00 87.56 88 ASP A C 1
ATOM 673 O O . ASP A 1 88 ? -14.704 11.814 -4.284 1.00 87.56 88 ASP A O 1
ATOM 677 N N . GLN A 1 89 ? -12.607 12.560 -4.089 1.00 88.50 89 GLN A N 1
ATOM 678 C CA . GLN A 1 89 ? -12.455 12.854 -5.514 1.00 88.50 89 GLN A CA 1
ATOM 679 C C . GLN A 1 89 ? -12.185 11.595 -6.351 1.00 88.50 89 GLN A C 1
ATOM 681 O O . GLN A 1 89 ? -12.593 11.546 -7.513 1.00 88.50 89 GLN A O 1
ATOM 686 N N . TYR A 1 90 ? -11.435 10.632 -5.808 1.00 84.56 90 TYR A N 1
ATOM 687 C CA . TYR A 1 90 ? -10.892 9.506 -6.577 1.00 84.56 90 TYR A CA 1
ATOM 688 C C . TYR A 1 90 ? -11.461 8.140 -6.180 1.00 84.56 90 TYR A C 1
ATOM 690 O O . TYR A 1 90 ? -11.236 7.183 -6.915 1.00 84.56 90 TYR A O 1
ATOM 698 N N . LEU A 1 91 ? -12.172 8.033 -5.055 1.00 88.94 91 LEU A N 1
ATOM 699 C CA . LEU A 1 91 ? -12.751 6.787 -4.560 1.00 88.94 91 LEU A CA 1
ATOM 700 C C . LEU A 1 91 ? -14.260 6.922 -4.369 1.00 88.94 91 LEU A C 1
ATOM 702 O O . LEU A 1 91 ? -14.749 7.927 -3.859 1.00 88.94 91 LEU A O 1
ATOM 706 N N . ASP A 1 92 ? -14.978 5.858 -4.715 1.00 89.75 92 ASP A N 1
ATOM 707 C CA . ASP A 1 92 ? -16.383 5.707 -4.352 1.00 89.75 92 ASP A CA 1
ATOM 708 C C . ASP A 1 92 ? -16.525 5.400 -2.847 1.00 89.75 92 ASP A C 1
ATOM 710 O O . ASP A 1 92 ? -15.612 4.863 -2.213 1.00 89.75 92 ASP A O 1
ATOM 714 N N . ASP A 1 93 ? -17.692 5.704 -2.271 1.00 82.50 93 ASP A N 1
ATOM 715 C CA . ASP A 1 93 ? -17.980 5.496 -0.839 1.00 82.50 93 ASP A CA 1
ATOM 716 C C . ASP A 1 93 ? -17.845 4.024 -0.395 1.00 82.50 93 ASP A C 1
ATOM 718 O O . ASP A 1 93 ? -17.485 3.747 0.746 1.00 82.50 93 ASP A O 1
ATOM 722 N N . GLU A 1 94 ? -18.116 3.071 -1.294 1.00 87.06 94 GLU A N 1
ATOM 723 C CA . GLU A 1 94 ? -18.110 1.625 -1.016 1.00 87.06 94 GLU A CA 1
ATOM 724 C C . GLU A 1 94 ? -17.046 0.869 -1.835 1.00 87.06 94 GLU A C 1
ATOM 726 O O . GLU A 1 94 ? -17.296 -0.212 -2.372 1.00 87.06 94 GLU A O 1
ATOM 731 N N . VAL A 1 95 ? -15.841 1.432 -1.963 1.00 92.31 95 VAL A N 1
ATOM 732 C CA . VAL A 1 95 ? -14.727 0.768 -2.662 1.00 92.31 95 VAL A CA 1
ATOM 733 C C . VAL A 1 95 ? -14.085 -0.346 -1.817 1.00 92.31 95 VAL A C 1
ATOM 735 O O . VAL A 1 95 ? -13.843 -0.190 -0.620 1.00 92.31 95 VAL A O 1
ATOM 738 N N . ASP A 1 96 ? -13.758 -1.481 -2.443 1.00 92.50 96 ASP A N 1
ATOM 739 C CA . ASP A 1 96 ? -13.078 -2.604 -1.782 1.00 92.50 96 ASP A CA 1
ATOM 740 C C . ASP A 1 96 ? -11.600 -2.272 -1.490 1.00 92.50 96 ASP A C 1
ATOM 742 O O . ASP A 1 96 ? -10.859 -1.787 -2.350 1.00 92.50 96 ASP A O 1
ATOM 746 N N . ARG A 1 97 ? -11.132 -2.602 -0.280 1.00 93.00 97 ARG A N 1
ATOM 747 C CA . ARG A 1 97 ? -9.733 -2.434 0.153 1.00 93.00 97 ARG A CA 1
ATOM 748 C C . ARG A 1 97 ? -8.730 -3.098 -0.795 1.00 93.00 97 ARG A C 1
ATOM 750 O O . ARG A 1 97 ? -7.641 -2.565 -1.000 1.00 93.00 97 ARG A O 1
ATOM 757 N N . TRP A 1 98 ? -9.060 -4.264 -1.347 1.00 93.88 98 TRP A N 1
ATOM 758 C CA . TRP A 1 98 ? -8.206 -4.973 -2.296 1.00 93.88 98 TRP A CA 1
ATOM 759 C C . TRP A 1 98 ? -8.071 -4.211 -3.614 1.00 93.88 98 TRP A C 1
ATOM 761 O O . TRP A 1 98 ? -6.966 -4.148 -4.149 1.00 93.88 98 TRP A O 1
ATOM 771 N N . VAL A 1 99 ? -9.150 -3.590 -4.097 1.00 92.44 99 VAL A N 1
ATOM 772 C CA . VAL A 1 99 ? -9.126 -2.746 -5.303 1.00 92.44 99 VAL A CA 1
ATOM 773 C C . VAL A 1 99 ? -8.244 -1.523 -5.064 1.00 92.44 99 VAL A C 1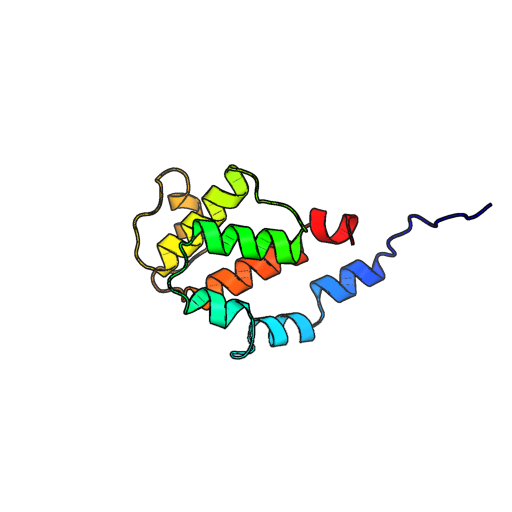
ATOM 775 O O . VAL A 1 99 ? -7.329 -1.273 -5.841 1.00 92.44 99 VAL A O 1
ATOM 778 N N . VAL A 1 100 ? -8.396 -0.852 -3.918 1.00 94.00 100 VAL A N 1
ATOM 779 C CA . VAL A 1 100 ? -7.530 0.284 -3.556 1.00 94.00 100 VAL A CA 1
ATOM 780 C C . VAL A 1 100 ? -6.048 -0.107 -3.499 1.00 94.00 100 VAL A C 1
ATOM 782 O O . VAL A 1 100 ? -5.189 0.651 -3.944 1.00 94.00 100 VAL A O 1
ATOM 785 N N . LEU A 1 101 ? -5.711 -1.296 -2.985 1.00 94.19 101 LEU A N 1
ATOM 786 C CA . LEU A 1 101 ? -4.322 -1.774 -2.999 1.00 94.19 101 LEU A CA 1
ATOM 787 C C . LEU A 1 101 ? -3.795 -2.022 -4.414 1.00 94.19 101 LEU A C 1
ATOM 789 O O . LEU A 1 101 ? -2.630 -1.722 -4.679 1.00 94.19 101 LEU A O 1
ATOM 793 N N . GLN A 1 102 ? -4.626 -2.559 -5.311 1.00 93.06 102 GLN A N 1
ATOM 794 C CA . GLN A 1 102 ? -4.256 -2.727 -6.717 1.00 93.06 102 GLN A CA 1
ATOM 795 C C . GLN A 1 102 ? -3.975 -1.374 -7.369 1.00 93.06 102 GLN A C 1
ATOM 797 O O . GLN A 1 102 ? -2.936 -1.231 -8.011 1.00 93.06 102 GLN A O 1
ATOM 802 N N . ASP A 1 103 ? -4.824 -0.374 -7.129 1.00 90.94 103 ASP A N 1
ATOM 803 C CA . ASP A 1 103 ? -4.663 0.974 -7.681 1.00 90.94 103 ASP A CA 1
ATOM 804 C C . ASP A 1 103 ? -3.392 1.658 -7.172 1.00 90.94 103 ASP A C 1
ATOM 806 O O . ASP A 1 103 ? -2.636 2.233 -7.958 1.00 90.94 103 ASP A O 1
ATOM 810 N N . ILE A 1 104 ? -3.100 1.550 -5.869 1.00 93.06 104 ILE A N 1
ATOM 811 C CA . ILE A 1 104 ? -1.859 2.082 -5.287 1.00 93.06 104 ILE A CA 1
ATOM 812 C C . ILE A 1 104 ? -0.646 1.440 -5.966 1.00 93.06 104 ILE A C 1
ATOM 814 O O . ILE A 1 104 ? 0.265 2.142 -6.401 1.00 93.06 104 ILE A O 1
ATOM 818 N N . VAL A 1 105 ? -0.621 0.111 -6.086 1.00 92.44 105 VAL A N 1
ATOM 819 C CA . VAL A 1 105 ? 0.506 -0.603 -6.706 1.00 92.44 105 VAL A CA 1
ATOM 820 C C . VAL A 1 105 ? 0.632 -0.243 -8.179 1.00 92.44 105 VAL A C 1
ATOM 822 O O . VAL A 1 105 ? 1.740 0.024 -8.639 1.00 92.44 105 VAL A O 1
ATOM 825 N N . TRP A 1 106 ? -0.486 -0.176 -8.902 1.00 90.06 106 TRP A N 1
ATOM 826 C CA . TRP A 1 106 ? -0.517 0.238 -10.298 1.00 90.06 106 TRP A CA 1
ATOM 827 C C . TRP A 1 106 ? 0.042 1.655 -10.473 1.00 90.06 106 TRP A C 1
ATOM 829 O O . TRP A 1 106 ? 0.874 1.885 -11.352 1.00 90.06 106 TRP A O 1
ATOM 839 N N . ALA A 1 107 ? -0.325 2.592 -9.597 1.00 89.88 107 ALA A N 1
ATOM 840 C CA . ALA A 1 107 ? 0.216 3.946 -9.606 1.00 89.88 107 ALA A CA 1
ATOM 841 C C . ALA A 1 107 ? 1.727 3.973 -9.313 1.00 89.88 107 ALA A C 1
ATOM 843 O O . ALA A 1 107 ? 2.458 4.745 -9.936 1.00 89.88 107 ALA A O 1
ATOM 844 N N . LEU A 1 108 ? 2.217 3.120 -8.405 1.00 90.19 108 LEU A N 1
ATOM 845 C CA . LEU A 1 108 ? 3.643 3.033 -8.080 1.00 90.19 108 LEU A CA 1
ATOM 846 C C . LEU A 1 108 ? 4.4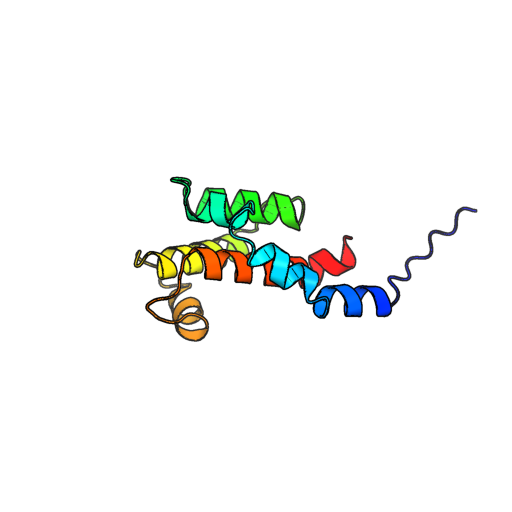69 2.480 -9.239 1.00 90.19 108 LEU A C 1
ATOM 848 O O . LEU A 1 108 ? 5.478 3.087 -9.595 1.00 90.19 108 LEU A O 1
ATOM 852 N N . ILE A 1 109 ? 4.046 1.378 -9.858 1.00 87.50 109 ILE A N 1
ATOM 853 C CA . ILE A 1 109 ? 4.782 0.779 -10.982 1.00 87.50 109 ILE A CA 1
ATOM 854 C C . ILE A 1 109 ? 4.718 1.653 -12.242 1.00 87.50 109 ILE A C 1
ATOM 856 O O . ILE A 1 109 ? 5.666 1.684 -13.016 1.00 87.50 109 ILE A O 1
ATOM 860 N N . ASN A 1 110 ? 3.649 2.437 -12.417 1.00 84.50 110 ASN A N 1
ATOM 861 C CA . ASN A 1 110 ? 3.540 3.423 -13.497 1.00 84.50 110 ASN A CA 1
ATOM 862 C C . ASN A 1 110 ? 4.144 4.789 -13.136 1.00 84.50 110 ASN A C 1
ATOM 864 O O . ASN A 1 110 ? 4.097 5.732 -13.932 1.00 84.50 110 ASN A O 1
ATOM 868 N N . SER A 1 111 ? 4.718 4.933 -11.940 1.00 86.50 111 SER A N 1
ATOM 869 C CA . SER A 1 111 ? 5.345 6.184 -11.536 1.00 86.50 111 SER A CA 1
ATOM 870 C C . SER A 1 111 ? 6.626 6.431 -12.332 1.00 86.50 111 SER A C 1
ATOM 872 O O . SER A 1 111 ? 7.370 5.511 -12.681 1.00 86.50 111 SER A O 1
ATOM 874 N N . LYS A 1 112 ? 6.950 7.712 -12.550 1.00 81.06 112 LYS A N 1
ATOM 875 C CA . LYS A 1 112 ? 8.246 8.104 -13.128 1.00 81.06 112 LYS A CA 1
ATOM 876 C C . LYS A 1 112 ? 9.409 7.514 -12.334 1.00 81.06 112 LYS A C 1
ATOM 878 O O . LYS A 1 112 ? 10.416 7.137 -12.913 1.00 81.06 112 LYS A O 1
ATOM 883 N N . GLU A 1 113 ? 9.279 7.445 -11.012 1.00 83.50 113 GLU A N 1
ATOM 884 C CA . GLU A 1 113 ? 10.332 6.896 -10.167 1.00 83.50 113 GLU A CA 1
ATOM 885 C C . GLU A 1 113 ? 10.614 5.428 -10.484 1.00 83.50 113 GLU A C 1
ATOM 887 O O . GLU A 1 113 ? 11.780 5.072 -10.629 1.00 83.50 113 GLU A O 1
ATOM 892 N N . TYR A 1 114 ? 9.576 4.603 -10.630 1.00 82.12 114 TYR A N 1
ATOM 893 C CA . TYR A 1 114 ? 9.744 3.198 -10.987 1.00 82.12 114 TYR A CA 1
ATOM 894 C C . TYR A 1 114 ? 10.399 3.059 -12.365 1.00 82.12 114 TYR A C 1
ATOM 896 O O . TYR A 1 114 ? 11.420 2.389 -12.483 1.00 82.12 114 TYR A O 1
ATOM 904 N N . VAL A 1 115 ? 9.884 3.792 -13.359 1.00 76.50 115 VAL A N 1
ATOM 905 C CA . VAL A 1 115 ? 10.346 3.760 -14.760 1.00 76.50 115 VAL A CA 1
ATOM 906 C C . VAL A 1 115 ? 11.793 4.237 -14.947 1.00 76.50 115 VAL A C 1
ATOM 908 O O . VAL A 1 115 ? 12.463 3.805 -15.877 1.00 76.50 115 VAL A O 1
ATOM 911 N N . PHE A 1 116 ? 12.287 5.156 -14.112 1.00 74.75 116 PHE A N 1
ATOM 912 C CA . PHE A 1 116 ? 13.662 5.667 -14.222 1.00 74.75 116 PHE A CA 1
ATOM 913 C C . PHE A 1 116 ? 14.655 4.979 -13.277 1.00 74.75 116 PHE A C 1
ATOM 915 O O . PHE A 1 116 ? 15.854 5.250 -13.360 1.00 74.75 116 PHE A O 1
ATOM 922 N N . ARG A 1 117 ? 14.185 4.127 -12.356 1.00 67.19 117 ARG A N 1
ATOM 923 C CA . ARG A 1 117 ? 15.045 3.368 -11.430 1.00 67.19 117 ARG A CA 1
ATOM 924 C C . ARG A 1 117 ? 15.142 1.876 -11.759 1.00 67.19 117 ARG A C 1
ATOM 926 O O . ARG A 1 117 ? 16.017 1.225 -11.190 1.00 67.19 117 ARG A O 1
ATOM 933 N N . HIS A 1 118 ? 14.306 1.369 -12.663 1.00 57.38 118 HIS A N 1
ATOM 934 C CA . HIS A 1 118 ? 14.290 -0.014 -13.152 1.00 57.38 118 HIS A CA 1
ATOM 935 C C . HIS A 1 118 ? 14.278 -0.033 -14.680 1.00 57.38 118 HIS A C 1
ATOM 937 O O . HIS A 1 118 ? 14.888 -0.971 -15.239 1.00 57.38 118 HIS A O 1
#

Secondary structure (DSSP, 8-state):
---------HHHHHHHHH-HHHHHHHH-TTSHHHHHHHS---HHHHHHHHHHHHHSSPPPHHHHHHHHHHHHHTTT----HHHHHHHHHHS-TT--HHHHHHHHHHHHHTSHHHHHH-

pLDDT: mean 83.53, std 15.74, range [38.34, 96.56]